Protein AF-A0A7X8GST8-F1 (afdb_monomer_lite)

Radius of gyration: 10.11 Å; chains: 1; bounding box: 21×13×27 Å

Foldseek 3Di:
DEDEAEACPPVVVVVVVVCVVVVYHDPYYHHPPPDDPD

Secondary structure (DSSP, 8-state):
-EEEEE--SHHHHHHHHHHHHTTPEEEEEE-TTS----

Structure (mmCIF, N/CA/C/O backbone):
data_AF-A0A7X8GST8-F1
#
_entry.id   AF-A0A7X8GST8-F1
#
loop_
_atom_site.group_PDB
_atom_site.id
_atom_site.type_symbol
_atom_site.label_atom_id
_atom_site.label_alt_id
_atom_site.label_comp_id
_atom_site.label_asym_id
_atom_site.label_entity_id
_atom_site.label_seq_id
_atom_site.pdbx_PDB_ins_code
_atom_site.Cartn_x
_atom_site.Cartn_y
_atom_site.Cartn_z
_atom_site.occupancy
_atom_site.B_iso_or_equiv
_atom_site.auth_seq_id
_atom_site.auth_comp_id
_atom_site.auth_asym_id
_atom_site.auth_atom_id
_atom_site.pdbx_PDB_model_num
ATOM 1 N N . MET A 1 1 ? -11.507 4.066 5.549 1.00 96.12 1 MET A N 1
ATOM 2 C CA . MET A 1 1 ? -11.804 4.638 4.210 1.00 96.12 1 MET A CA 1
ATOM 3 C C . MET A 1 1 ? -11.241 3.709 3.146 1.00 96.12 1 MET A C 1
ATOM 5 O O . MET A 1 1 ? -10.312 2.981 3.470 1.00 96.12 1 MET A O 1
ATOM 9 N N . LYS A 1 2 ? -11.786 3.725 1.924 1.00 97.75 2 LYS A N 1
ATOM 10 C CA . LYS A 1 2 ? -11.257 2.962 0.781 1.00 97.75 2 LYS A CA 1
ATOM 11 C C . LYS A 1 2 ? -10.207 3.800 0.050 1.00 97.75 2 LYS A C 1
ATOM 13 O O . LYS A 1 2 ? -10.495 4.945 -0.290 1.00 97.75 2 LYS A O 1
ATOM 18 N N . ILE A 1 3 ? -9.008 3.260 -0.145 1.00 97.44 3 ILE A N 1
ATOM 19 C CA . ILE A 1 3 ? -7.847 3.970 -0.699 1.00 97.44 3 ILE A CA 1
ATOM 20 C C . ILE A 1 3 ? -7.308 3.197 -1.903 1.00 97.44 3 ILE A C 1
ATOM 22 O O . ILE A 1 3 ? -7.073 1.995 -1.815 1.00 97.44 3 ILE A O 1
ATOM 26 N N . ALA A 1 4 ? -7.083 3.895 -3.014 1.00 96.31 4 ALA A N 1
ATOM 27 C CA . ALA A 1 4 ? -6.296 3.390 -4.134 1.00 96.31 4 ALA A CA 1
ATOM 28 C C . ALA A 1 4 ? -4.891 4.006 -4.075 1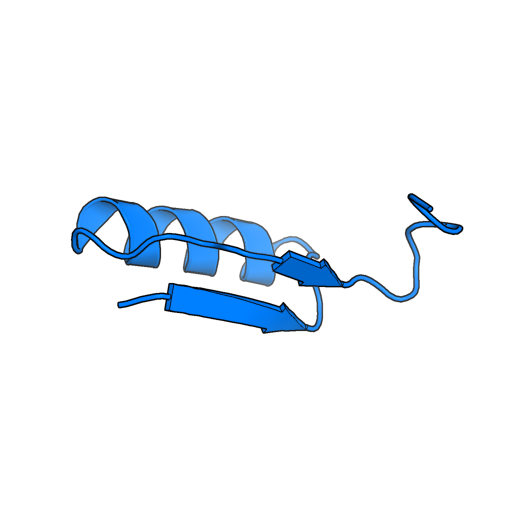.00 96.31 4 ALA A C 1
ATOM 30 O O . ALA A 1 4 ? -4.758 5.214 -3.869 1.00 96.31 4 ALA A O 1
ATOM 31 N N . LEU A 1 5 ? -3.851 3.189 -4.240 1.00 95.62 5 LEU A N 1
ATOM 32 C CA . LEU A 1 5 ? -2.457 3.631 -4.261 1.00 95.62 5 LEU A CA 1
ATOM 33 C C . LEU A 1 5 ? -1.919 3.609 -5.690 1.00 95.62 5 LEU A C 1
ATOM 35 O O . LEU A 1 5 ? -1.949 2.570 -6.342 1.00 95.62 5 LEU A O 1
ATOM 39 N N . ILE A 1 6 ? -1.404 4.749 -6.152 1.00 93.69 6 ILE A N 1
ATOM 40 C CA . ILE A 1 6 ? -0.722 4.886 -7.444 1.00 93.69 6 ILE A CA 1
ATOM 41 C C . ILE A 1 6 ? 0.770 5.072 -7.164 1.00 93.69 6 ILE A C 1
ATOM 43 O O . ILE A 1 6 ? 1.153 5.976 -6.423 1.00 93.69 6 ILE A O 1
ATOM 47 N N . GLY A 1 7 ? 1.599 4.207 -7.742 1.00 90.81 7 GLY A N 1
ATOM 48 C CA . GLY A 1 7 ? 3.015 4.071 -7.415 1.00 90.81 7 GLY A CA 1
ATOM 49 C C . GLY A 1 7 ? 3.218 3.154 -6.209 1.00 90.81 7 GLY A C 1
ATOM 50 O O . GLY A 1 7 ? 3.351 3.614 -5.074 1.00 90.81 7 GLY A O 1
ATOM 51 N N . TYR A 1 8 ? 3.280 1.842 -6.454 1.00 93.56 8 TYR A N 1
ATOM 52 C CA . TYR A 1 8 ? 3.428 0.814 -5.414 1.00 93.56 8 TYR A CA 1
ATOM 53 C C . TYR A 1 8 ? 4.878 0.314 -5.235 1.00 93.56 8 TYR A C 1
ATOM 55 O O . TYR A 1 8 ? 5.160 -0.839 -4.899 1.00 93.56 8 TYR A O 1
ATOM 63 N N . GLY A 1 9 ? 5.828 1.240 -5.376 1.00 90.88 9 GLY A N 1
ATOM 64 C CA . GLY A 1 9 ? 7.227 1.020 -5.025 1.00 90.88 9 GLY A CA 1
ATOM 65 C C . GLY A 1 9 ? 7.457 0.928 -3.507 1.00 90.88 9 GLY A C 1
ATOM 66 O O . GLY A 1 9 ? 6.543 0.733 -2.706 1.00 90.88 9 GLY A O 1
ATOM 67 N N . LYS A 1 10 ? 8.706 1.131 -3.068 1.00 94.06 10 LYS A N 1
ATOM 68 C CA . LYS A 1 10 ? 9.082 1.065 -1.640 1.00 94.06 10 LYS A CA 1
ATOM 69 C C . LYS A 1 10 ? 8.217 1.971 -0.749 1.00 94.06 10 LYS A C 1
ATOM 71 O O . LYS A 1 10 ? 7.814 1.556 0.331 1.00 94.06 10 LYS A O 1
ATOM 76 N N . MET A 1 11 ? 7.917 3.186 -1.210 1.00 94.44 11 MET A N 1
ATOM 77 C CA . MET A 1 11 ? 7.098 4.137 -0.455 1.00 94.44 11 MET A CA 1
ATOM 78 C C . MET A 1 11 ? 5.614 3.748 -0.435 1.00 94.44 11 MET A C 1
ATOM 80 O O . MET A 1 11 ? 4.980 3.873 0.607 1.00 94.44 11 MET A O 1
ATOM 84 N N . GLY A 1 12 ? 5.071 3.228 -1.541 1.00 95.19 12 GLY A N 1
ATOM 85 C CA . GLY A 1 12 ? 3.676 2.782 -1.612 1.00 95.19 12 GLY A CA 1
ATOM 86 C C . GLY A 1 12 ? 3.365 1.671 -0.606 1.00 95.19 12 GLY A C 1
ATOM 87 O O . GLY A 1 12 ? 2.335 1.720 0.063 1.00 95.19 12 GLY A O 1
ATOM 88 N N . ARG A 1 13 ? 4.307 0.738 -0.411 1.00 95.56 13 ARG A N 1
ATOM 89 C CA . ARG A 1 13 ? 4.219 -0.307 0.624 1.00 95.56 13 ARG A CA 1
ATOM 90 C C . ARG A 1 13 ? 4.192 0.254 2.050 1.00 95.56 13 ARG A C 1
ATOM 92 O O . ARG A 1 13 ? 3.388 -0.188 2.867 1.00 95.56 13 ARG A O 1
ATOM 99 N N . GLU A 1 14 ? 5.015 1.259 2.353 1.00 97.75 14 GLU A N 1
ATOM 100 C CA . GLU A 1 14 ? 4.971 1.919 3.668 1.00 97.75 14 GLU A CA 1
ATOM 101 C C . GLU A 1 14 ? 3.662 2.689 3.887 1.00 97.75 14 GLU A C 1
ATOM 103 O O . GLU A 1 14 ? 3.101 2.657 4.983 1.00 97.75 14 GLU A O 1
ATOM 108 N N . ILE A 1 15 ? 3.140 3.344 2.846 1.00 96.62 15 ILE A N 1
ATOM 109 C CA . ILE A 1 15 ? 1.857 4.056 2.909 1.00 96.62 15 ILE A CA 1
ATOM 110 C C . ILE A 1 15 ? 0.710 3.078 3.174 1.00 96.62 15 ILE A C 1
ATOM 112 O O . ILE A 1 15 ? -0.139 3.358 4.017 1.00 96.62 15 ILE A O 1
ATOM 116 N N . GLU A 1 16 ? 0.691 1.927 2.5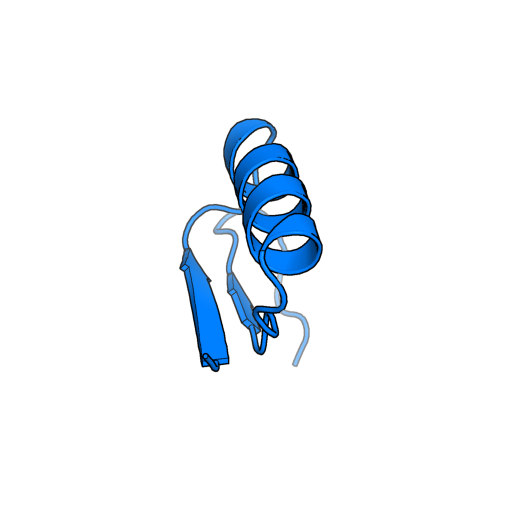03 1.00 97.62 16 GLU A N 1
ATOM 117 C CA . GLU A 1 16 ? -0.293 0.873 2.755 1.00 97.62 16 GLU A CA 1
ATOM 118 C C . GLU A 1 16 ? -0.256 0.393 4.208 1.00 97.62 16 GLU A C 1
ATOM 120 O O . GLU A 1 16 ? -1.313 0.282 4.832 1.00 97.62 16 GLU A O 1
ATOM 125 N N . ARG A 1 17 ? 0.938 0.145 4.761 1.00 98.06 17 ARG A N 1
ATOM 126 C CA . ARG A 1 17 ? 1.091 -0.268 6.162 1.00 98.06 17 ARG A CA 1
ATOM 127 C C . ARG A 1 17 ? 0.475 0.763 7.108 1.00 98.06 17 ARG A C 1
ATOM 129 O O . ARG A 1 17 ? -0.391 0.419 7.904 1.00 98.06 17 ARG A O 1
ATOM 136 N N 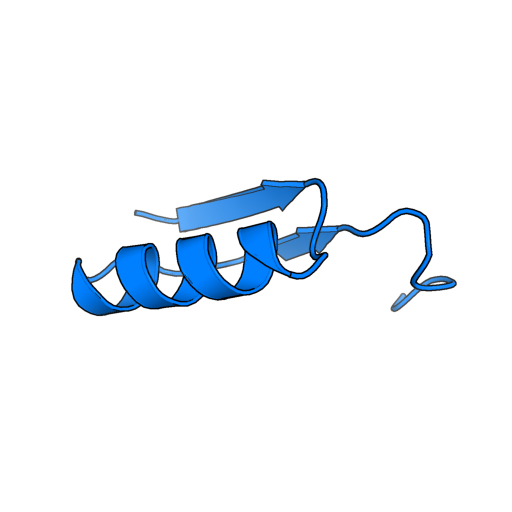. ILE A 1 18 ? 0.838 2.038 6.956 1.00 98.12 18 ILE A N 1
ATOM 137 C CA . ILE A 1 18 ? 0.299 3.132 7.782 1.00 98.12 18 ILE A CA 1
ATOM 138 C C . ILE A 1 18 ? -1.220 3.276 7.599 1.00 98.12 18 ILE A C 1
ATOM 140 O O . ILE A 1 18 ? -1.942 3.531 8.563 1.00 98.12 18 ILE A O 1
ATOM 144 N N . ALA A 1 19 ? -1.725 3.134 6.373 1.00 98.00 19 ALA A N 1
ATOM 145 C CA . ALA A 1 19 ? -3.151 3.216 6.085 1.00 98.00 19 ALA A CA 1
ATOM 146 C C . ALA A 1 19 ? -3.935 2.082 6.763 1.00 98.00 19 ALA A C 1
ATOM 148 O O . ALA A 1 19 ? -4.967 2.350 7.382 1.00 98.00 19 ALA A O 1
ATOM 149 N N . ARG A 1 20 ? -3.432 0.843 6.712 1.00 97.50 20 ARG A N 1
ATOM 150 C CA . ARG A 1 20 ? -4.033 -0.302 7.411 1.00 97.50 20 ARG A CA 1
ATOM 151 C C . ARG A 1 20 ? -3.982 -0.146 8.925 1.00 97.50 20 ARG A C 1
ATOM 153 O O . ARG A 1 20 ? -5.003 -0.362 9.571 1.00 97.50 20 ARG A O 1
ATOM 160 N N . ASP A 1 21 ? -2.858 0.316 9.473 1.00 98.50 21 ASP A N 1
ATOM 161 C CA . ASP A 1 21 ? -2.711 0.598 10.910 1.00 98.50 21 ASP A CA 1
ATOM 162 C C . ASP A 1 21 ? -3.740 1.642 11.393 1.00 98.50 21 ASP A C 1
ATOM 164 O O . ASP A 1 21 ? -4.200 1.604 12.532 1.00 98.50 21 ASP A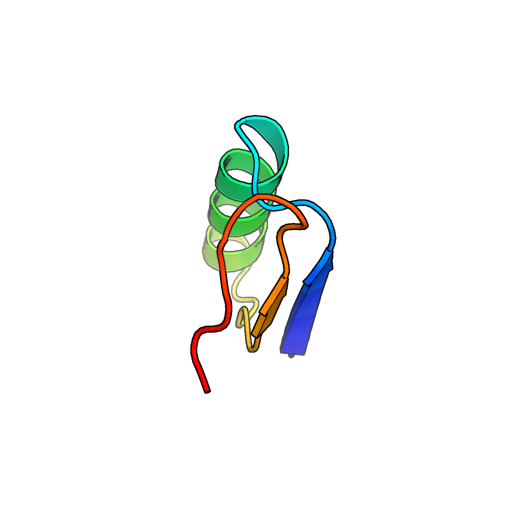 O 1
ATOM 168 N N . ARG A 1 22 ? -4.159 2.556 10.509 1.00 98.06 22 ARG A N 1
ATOM 169 C CA . ARG A 1 22 ? -5.214 3.558 10.757 1.00 98.06 22 ARG A CA 1
ATOM 170 C C . ARG A 1 22 ? -6.639 3.054 10.481 1.00 98.06 22 ARG A C 1
ATOM 172 O O . ARG A 1 22 ? -7.584 3.842 10.515 1.00 98.06 22 ARG A O 1
ATOM 179 N N . GLY A 1 23 ? -6.818 1.768 10.177 1.00 98.19 23 GLY A N 1
ATOM 180 C CA . GLY A 1 23 ? -8.121 1.169 9.874 1.00 98.19 23 GLY A CA 1
ATOM 181 C C . GLY A 1 23 ? -8.668 1.553 8.496 1.00 98.19 23 GLY A C 1
ATOM 182 O O . GLY A 1 23 ? -9.881 1.674 8.304 1.00 98.19 23 GLY A O 1
ATOM 183 N N . HIS A 1 24 ? -7.796 1.833 7.528 1.00 98.31 24 HIS A N 1
ATOM 184 C CA . HIS A 1 24 ? -8.190 2.056 6.140 1.00 98.31 24 HIS A CA 1
ATOM 185 C C . HIS A 1 24 ? -7.996 0.793 5.294 1.00 98.31 24 HIS A C 1
ATOM 187 O O . HIS A 1 24 ? -7.127 -0.034 5.555 1.00 98.31 24 HIS A O 1
ATOM 193 N N . GLU A 1 25 ? -8.823 0.659 4.263 1.00 98.06 25 GLU A N 1
ATOM 194 C CA . GLU A 1 25 ? -8.825 -0.462 3.330 1.00 98.06 25 GLU A CA 1
ATOM 195 C C . GLU A 1 25 ? -8.142 -0.017 2.033 1.00 98.06 25 GLU A C 1
ATOM 197 O O . GLU A 1 25 ? -8.582 0.950 1.406 1.00 98.06 25 GLU A O 1
ATOM 202 N N . ILE A 1 26 ? -7.072 -0.705 1.628 1.00 97.06 26 ILE A N 1
ATOM 203 C CA . ILE A 1 26 ? -6.483 -0.514 0.299 1.00 97.06 26 ILE A CA 1
ATOM 204 C C . ILE A 1 26 ? -7.279 -1.360 -0.691 1.00 97.06 26 ILE A C 1
ATOM 206 O O . ILE A 1 26 ? -7.295 -2.581 -0.575 1.00 97.06 26 ILE A O 1
ATOM 210 N N . VAL A 1 27 ? -7.941 -0.706 -1.643 1.00 97.12 27 VAL A N 1
ATOM 211 C CA . VAL A 1 27 ? -8.820 -1.360 -2.628 1.00 97.12 27 VAL A CA 1
ATOM 212 C C . VAL A 1 27 ? -8.163 -1.552 -3.991 1.00 97.12 27 VAL A C 1
ATOM 214 O O . VAL A 1 27 ? -8.657 -2.331 -4.797 1.00 97.12 27 VAL A O 1
ATOM 217 N N . ALA A 1 28 ? -7.062 -0.848 -4.256 1.00 94.69 28 ALA A N 1
ATOM 218 C CA . ALA A 1 28 ? -6.271 -1.004 -5.469 1.00 94.69 28 ALA A CA 1
ATOM 219 C C . ALA A 1 28 ? -4.832 -0.531 -5.237 1.00 94.69 28 ALA A C 1
ATOM 221 O O . ALA A 1 28 ? -4.600 0.452 -4.529 1.00 94.69 28 ALA A O 1
ATOM 222 N N . THR A 1 29 ? -3.883 -1.199 -5.882 1.00 93.44 29 THR A N 1
ATOM 223 C CA . THR A 1 29 ? -2.481 -0.785 -5.988 1.00 93.44 29 THR A CA 1
ATOM 224 C C . THR A 1 29 ? -2.104 -0.802 -7.461 1.00 93.44 29 THR A C 1
ATOM 226 O O . THR A 1 29 ? -2.280 -1.823 -8.119 1.00 93.44 29 THR A O 1
ATOM 229 N N . ILE A 1 30 ? -1.619 0.319 -7.981 1.00 89.75 30 ILE A N 1
ATOM 230 C CA . ILE A 1 30 ? -1.258 0.487 -9.388 1.00 89.75 30 ILE A CA 1
ATOM 231 C C . ILE A 1 30 ? 0.221 0.850 -9.429 1.00 89.75 30 ILE A C 1
ATOM 233 O O . ILE A 1 30 ? 0.624 1.853 -8.837 1.00 89.75 30 ILE A O 1
ATOM 237 N N . ASP A 1 31 ? 1.031 0.058 -10.122 1.00 87.75 31 ASP A N 1
ATOM 238 C CA . ASP A 1 31 ? 2.433 0.373 -10.390 1.00 87.75 31 ASP A CA 1
ATOM 239 C C . ASP A 1 31 ? 2.704 0.274 -11.890 1.00 87.75 31 ASP A C 1
ATOM 241 O O . ASP A 1 31 ? 2.208 -0.631 -12.549 1.00 87.75 31 ASP A O 1
ATOM 245 N N . MET A 1 32 ? 3.499 1.199 -12.427 1.00 74.38 32 MET A N 1
ATOM 246 C CA . MET A 1 32 ? 3.852 1.213 -13.853 1.00 74.38 32 MET A CA 1
ATOM 247 C C . MET A 1 32 ? 4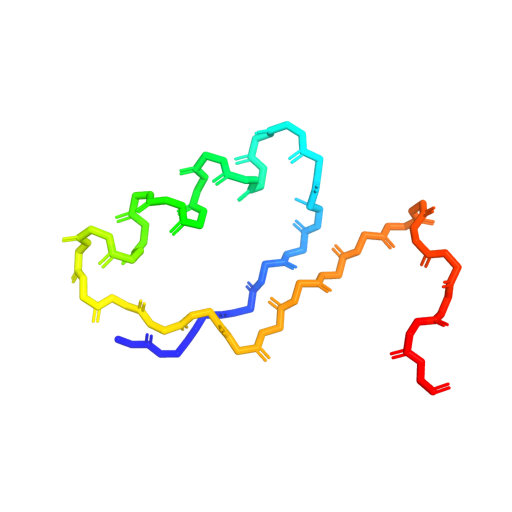.791 0.059 -14.233 1.00 74.38 32 MET A C 1
ATOM 249 O O . MET A 1 32 ? 4.931 -0.245 -15.411 1.00 74.38 32 MET A O 1
ATOM 253 N N . ASN A 1 33 ? 5.428 -0.566 -13.237 1.00 71.62 33 ASN A N 1
ATOM 254 C CA . ASN A 1 33 ? 6.340 -1.697 -13.417 1.00 71.62 33 ASN A CA 1
ATOM 255 C C . ASN A 1 33 ? 5.684 -3.067 -13.171 1.00 71.62 33 ASN A C 1
ATOM 257 O O . ASN A 1 33 ? 6.345 -4.084 -13.366 1.00 71.62 33 ASN A O 1
ATOM 261 N N . GLU A 1 34 ? 4.430 -3.119 -12.708 1.00 64.38 34 GLU A N 1
ATOM 262 C CA . GLU A 1 34 ? 3.674 -4.373 -12.689 1.00 64.38 34 GLU A CA 1
ATOM 263 C C . GLU A 1 34 ? 2.935 -4.480 -14.025 1.00 64.38 34 GLU A C 1
ATOM 265 O O . GLU A 1 34 ? 1.911 -3.830 -14.229 1.00 64.38 34 GLU A O 1
ATOM 270 N N . GLU A 1 35 ? 3.488 -5.273 -14.949 1.00 57.66 35 GLU A N 1
ATOM 271 C CA . GLU A 1 35 ? 2.746 -5.727 -16.126 1.00 57.66 35 GLU A CA 1
ATOM 272 C C . GLU A 1 35 ? 1.424 -6.354 -15.650 1.00 57.66 35 GLU A C 1
ATOM 274 O O . GLU A 1 35 ? 1.409 -7.233 -14.788 1.00 57.66 35 GLU A O 1
ATOM 279 N N . GLU A 1 36 ? 0.335 -5.776 -16.155 1.00 53.75 36 GLU A N 1
ATOM 280 C CA . GLU A 1 36 ? -1.085 -6.040 -15.917 1.00 53.75 36 GLU A CA 1
ATOM 281 C C . GLU A 1 36 ? -1.438 -7.245 -15.022 1.00 53.75 36 GLU A C 1
ATOM 283 O O . GLU A 1 36 ? -1.379 -8.404 -15.427 1.00 53.75 36 GLU A O 1
ATOM 288 N N . LYS A 1 37 ? -1.952 -6.958 -13.818 1.00 49.38 37 LYS A N 1
ATOM 289 C CA . LYS A 1 37 ? -2.862 -7.870 -13.106 1.00 49.38 37 LYS A CA 1
ATO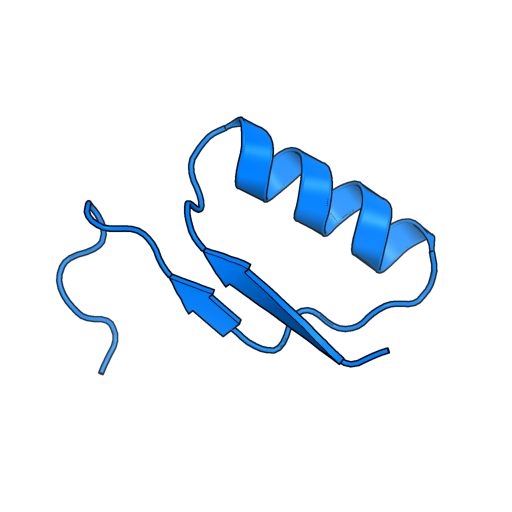M 290 C C . LYS A 1 37 ? -4.300 -7.548 -13.514 1.00 49.38 37 LYS A C 1
ATOM 292 O O . LYS A 1 37 ? -5.013 -6.887 -12.758 1.00 49.38 37 LYS A O 1
ATOM 297 N N . PHE A 1 38 ? -4.700 -7.994 -14.700 1.00 54.00 38 PHE A N 1
ATOM 298 C CA . PHE A 1 38 ? -6.105 -8.099 -15.098 1.00 54.00 38 PHE A CA 1
ATOM 299 C C . PHE A 1 38 ? -6.370 -9.469 -15.713 1.00 54.00 38 PHE A C 1
ATOM 301 O O . PHE A 1 38 ? -5.584 -9.883 -16.592 1.00 54.00 38 PHE A O 1
#

pLDDT: mean 89.24, std 14.29, range [49.38, 98.5]

Sequence (38 aa):
MKIALIGYGKMGREIERIARDRGHEIVATIDMNEEEKF